Protein AF-A0A8H7LLI0-F1 (afdb_monomer_lite)

Organism: NCBI:txid456999

pLDDT: mean 70.26, std 14.94, range [29.92, 91.38]

Structure (mmCIF, N/CA/C/O backbone):
data_AF-A0A8H7LLI0-F1
#
_entry.id   AF-A0A8H7LLI0-F1
#
loop_
_atom_site.group_PDB
_atom_site.id
_atom_site.type_symbol
_atom_site.label_atom_id
_atom_site.label_alt_id
_atom_site.label_comp_id
_atom_site.label_asym_id
_atom_site.label_entity_id
_atom_site.label_seq_id
_atom_site.pdbx_PDB_ins_code
_atom_site.Cartn_x
_atom_site.Cartn_y
_atom_site.Cartn_z
_atom_site.occupancy
_atom_site.B_iso_or_equiv
_atom_site.auth_seq_id
_atom_site.auth_comp_id
_atom_site.auth_asym_id
_atom_site.auth_atom_id
_atom_site.pdbx_PDB_model_num
ATOM 1 N N . MET A 1 1 ? -23.954 -11.344 23.125 1.00 56.22 1 MET A N 1
ATOM 2 C CA . MET A 1 1 ? -22.556 -11.200 22.668 1.00 56.22 1 MET A CA 1
ATOM 3 C C . MET A 1 1 ? -22.587 -10.524 21.306 1.00 56.22 1 MET A C 1
ATOM 5 O O . MET A 1 1 ? -22.925 -11.181 20.336 1.00 56.22 1 MET A O 1
ATOM 9 N N . GLU A 1 2 ? -22.356 -9.209 21.261 1.00 58.59 2 GLU A N 1
ATOM 10 C CA . GLU A 1 2 ? -22.556 -8.332 20.083 1.00 58.59 2 GLU A CA 1
ATOM 11 C C . GLU A 1 2 ? -21.738 -8.784 18.855 1.00 58.59 2 GLU A C 1
ATOM 13 O O . GLU A 1 2 ? -22.275 -8.835 17.757 1.00 58.59 2 GLU A O 1
ATOM 18 N N . LEU A 1 3 ? -20.510 -9.267 19.076 1.00 56.94 3 LEU A N 1
ATOM 19 C CA . LEU A 1 3 ? -19.632 -9.875 18.061 1.00 56.94 3 LEU A CA 1
ATOM 20 C C . LEU A 1 3 ? -20.265 -11.079 17.336 1.00 56.94 3 LEU A C 1
ATOM 22 O O . LEU A 1 3 ? -20.174 -11.217 16.120 1.00 56.94 3 LEU A O 1
ATOM 26 N N . PHE A 1 4 ? -20.963 -11.939 18.081 1.00 53.69 4 PHE A N 1
ATOM 27 C CA . PHE A 1 4 ? -21.589 -13.143 17.525 1.00 53.69 4 PHE A CA 1
ATOM 28 C C . PHE A 1 4 ? -22.781 -12.803 16.618 1.00 53.69 4 PHE A C 1
ATOM 30 O O . PHE A 1 4 ? -23.082 -13.541 15.686 1.00 53.69 4 PHE A O 1
ATOM 37 N N . ALA A 1 5 ? -23.450 -11.673 16.867 1.00 61.59 5 ALA A N 1
ATOM 38 C CA . ALA A 1 5 ? -24.575 -11.216 16.053 1.00 61.59 5 ALA A CA 1
ATOM 39 C C . ALA A 1 5 ? -24.134 -10.632 14.697 1.00 61.59 5 ALA A C 1
ATOM 41 O O . ALA A 1 5 ? -24.939 -10.588 13.771 1.00 61.59 5 ALA A O 1
ATOM 42 N N . THR A 1 6 ? -22.871 -10.212 14.570 1.00 63.09 6 THR A N 1
ATOM 43 C CA . THR A 1 6 ? -22.287 -9.623 13.352 1.00 63.09 6 THR A CA 1
ATOM 44 C C . THR A 1 6 ? -21.351 -10.580 12.606 1.00 63.09 6 THR A C 1
ATOM 46 O O . THR A 1 6 ? -20.715 -10.178 11.635 1.00 63.09 6 THR A O 1
ATOM 49 N N . GLY A 1 7 ? -21.257 -11.846 13.035 1.00 57.25 7 GLY A N 1
ATOM 50 C CA . GLY A 1 7 ? -20.359 -12.839 12.434 1.00 57.25 7 GLY A CA 1
ATOM 51 C C . GLY A 1 7 ? -18.873 -12.583 12.712 1.00 57.25 7 GLY A C 1
ATOM 52 O O . GLY A 1 7 ? -18.019 -13.110 12.006 1.00 57.25 7 GLY A O 1
ATOM 53 N N . GLN A 1 8 ? -18.556 -11.771 13.723 1.00 57.84 8 GLN A N 1
ATOM 54 C CA . GLN A 1 8 ? -17.190 -11.410 14.090 1.00 57.84 8 GLN A CA 1
ATOM 55 C C . GLN A 1 8 ? -16.687 -12.305 15.228 1.00 57.84 8 GLN A C 1
ATOM 57 O O . GLN A 1 8 ? -17.395 -12.567 16.203 1.00 57.84 8 GLN A O 1
ATOM 62 N N . VAL A 1 9 ? -15.452 -12.788 15.102 1.00 61.47 9 VAL A N 1
ATOM 63 C CA . VAL A 1 9 ? -14.808 -13.675 16.080 1.00 61.47 9 VAL A CA 1
ATOM 64 C C . VAL A 1 9 ? -13.965 -12.826 17.034 1.00 61.47 9 VAL A C 1
ATOM 66 O O . VAL A 1 9 ? -13.199 -11.977 16.583 1.00 61.47 9 VAL A O 1
ATOM 69 N N . ASP A 1 10 ? -14.109 -13.029 18.348 1.00 63.81 10 ASP A N 1
ATOM 70 C CA . ASP A 1 10 ? -13.198 -12.425 19.332 1.00 63.81 10 ASP A CA 1
ATOM 71 C C . ASP A 1 10 ? -11.814 -13.063 19.145 1.00 63.81 10 ASP A C 1
ATOM 73 O O . ASP A 1 10 ? -11.703 -14.289 19.159 1.00 63.81 10 ASP A O 1
ATOM 77 N N . GLY A 1 11 ? -10.778 -12.248 18.935 1.00 62.19 11 GLY A N 1
ATOM 78 C CA . GLY A 1 11 ? -9.437 -12.661 18.486 1.00 62.19 11 GLY A CA 1
ATOM 79 C C . GLY A 1 11 ? -8.628 -13.521 19.468 1.00 62.19 11 GLY A C 1
ATOM 80 O O . GLY A 1 11 ? -7.418 -13.639 19.318 1.00 62.19 11 GLY A O 1
ATOM 81 N N . GLY A 1 12 ? -9.273 -14.128 20.465 1.00 59.25 12 GLY A N 1
ATOM 82 C CA . GLY A 1 12 ? -8.646 -15.036 21.417 1.00 59.25 12 GLY A CA 1
ATOM 83 C C . GLY A 1 12 ? -7.777 -14.349 22.476 1.00 59.25 12 GLY A C 1
ATOM 84 O O . GLY A 1 12 ? -7.603 -13.132 22.506 1.00 59.25 12 GLY A O 1
ATOM 85 N N . LEU A 1 13 ? -7.255 -15.174 23.388 1.00 55.94 13 LEU A N 1
ATOM 86 C CA . LEU A 1 13 ? -6.575 -14.809 24.642 1.00 55.94 13 LEU A CA 1
ATOM 87 C C . LEU A 1 13 ? -5.268 -13.999 24.497 1.00 55.94 13 LEU A C 1
ATOM 89 O O . LEU A 1 13 ? -4.714 -13.598 25.516 1.00 55.94 13 LEU A O 1
ATOM 93 N N . GLU A 1 14 ? -4.776 -13.745 23.282 1.00 65.31 14 GLU A N 1
ATOM 94 C CA . GLU A 1 14 ? -3.473 -13.0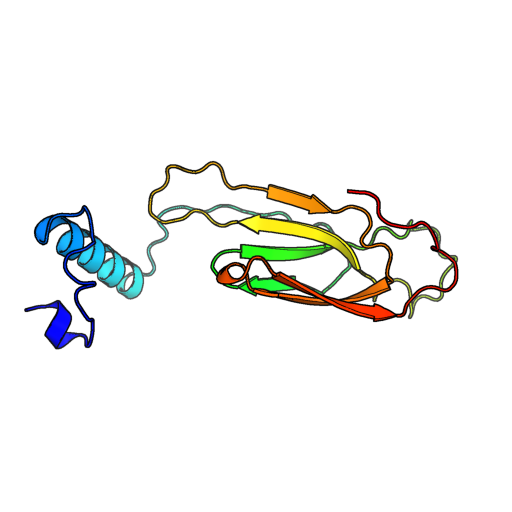95 23.045 1.00 65.31 14 GLU A CA 1
ATOM 95 C C . GLU A 1 14 ? -3.546 -11.571 22.871 1.00 65.31 14 GLU A C 1
ATOM 97 O O . GLU A 1 14 ? -2.523 -10.898 22.759 1.00 65.31 14 GLU A O 1
ATOM 102 N N . SER A 1 15 ? -4.745 -10.987 22.874 1.00 64.31 15 SER A N 1
ATOM 103 C CA . SER A 1 15 ? -4.892 -9.536 22.781 1.00 64.31 15 SER A CA 1
ATOM 104 C C . SER A 1 15 ? -4.609 -8.864 24.138 1.00 64.31 15 SER A C 1
ATOM 106 O O . SER A 1 15 ? -5.280 -9.186 25.122 1.00 64.31 15 SER A O 1
ATOM 108 N N . PRO A 1 16 ? -3.692 -7.875 24.207 1.00 74.12 16 PRO A N 1
ATOM 109 C CA . PRO A 1 16 ? -3.380 -7.145 25.443 1.00 74.12 16 PRO A CA 1
ATOM 110 C C . PRO A 1 16 ? -4.521 -6.224 25.911 1.00 74.12 16 PRO A C 1
ATOM 112 O O . PRO A 1 16 ? -4.436 -5.629 26.984 1.00 74.12 16 PRO A O 1
ATOM 115 N N . LEU A 1 17 ? -5.582 -6.080 25.111 1.00 73.94 17 LEU A N 1
ATOM 116 C CA . LEU A 1 17 ? -6.732 -5.233 25.406 1.00 73.94 17 LEU A CA 1
ATOM 117 C C . LEU A 1 17 ? -7.734 -5.950 26.313 1.00 73.94 17 LEU A C 1
ATOM 119 O O . LEU A 1 17 ? -7.934 -7.164 26.223 1.00 73.94 17 LEU A O 1
ATOM 123 N N . SER A 1 18 ? -8.435 -5.193 27.157 1.00 83.25 18 SER A N 1
ATOM 124 C CA . SER A 1 18 ? -9.580 -5.750 27.872 1.00 83.25 18 SER A CA 1
ATOM 125 C C . SER A 1 18 ? -10.741 -6.012 26.903 1.00 83.25 18 SER A C 1
ATOM 127 O O . SER A 1 18 ? -10.847 -5.400 25.838 1.00 83.25 18 SER A O 1
ATOM 129 N N . THR A 1 19 ? -11.673 -6.891 27.279 1.00 82.38 19 THR A N 1
ATOM 130 C CA . THR A 1 19 ? -12.905 -7.108 26.499 1.00 82.38 19 THR A CA 1
ATOM 131 C C . THR A 1 19 ? -13.706 -5.813 26.315 1.00 82.38 19 THR A C 1
ATOM 133 O O . THR A 1 19 ? -14.330 -5.618 25.273 1.00 82.38 19 THR A O 1
ATOM 136 N N . ALA A 1 20 ? -13.675 -4.912 27.304 1.00 83.88 20 ALA A N 1
ATOM 137 C CA . ALA A 1 20 ? -14.339 -3.615 27.216 1.00 83.88 20 ALA A CA 1
ATOM 138 C C . ALA A 1 20 ? -13.690 -2.715 26.151 1.00 83.88 20 ALA A C 1
ATOM 140 O O . ALA A 1 20 ? -14.406 -2.113 25.352 1.00 83.88 20 ALA A O 1
ATOM 141 N N . ASP A 1 21 ? -12.356 -2.690 26.086 1.00 83.25 21 ASP A N 1
ATOM 142 C CA . ASP A 1 21 ? -11.613 -1.907 25.091 1.00 83.25 21 ASP A CA 1
ATOM 143 C C . ASP A 1 21 ? -11.828 -2.455 23.675 1.00 83.25 21 ASP A C 1
ATOM 145 O O . ASP A 1 21 ? -12.090 -1.686 22.748 1.00 83.25 21 ASP A O 1
ATOM 149 N N . ARG A 1 22 ? -11.822 -3.787 23.507 1.00 80.81 22 ARG A N 1
ATOM 150 C CA . ARG A 1 22 ? -12.151 -4.441 22.226 1.00 80.81 22 ARG A CA 1
ATOM 151 C C . ARG A 1 22 ? -13.555 -4.069 21.745 1.00 80.81 22 ARG A C 1
ATOM 153 O O . ARG A 1 22 ? -13.745 -3.712 20.583 1.00 80.81 22 ARG A O 1
ATOM 160 N N . LEU A 1 23 ? -14.544 -4.105 22.642 1.00 83.88 23 LEU A N 1
ATOM 161 C CA . LEU A 1 23 ? -15.922 -3.735 22.314 1.00 83.88 23 LEU A CA 1
ATOM 162 C C . LEU A 1 23 ? -16.049 -2.248 21.957 1.00 83.88 23 LEU A C 1
ATOM 164 O O . LEU A 1 23 ? -16.780 -1.896 21.029 1.00 83.88 23 LEU A O 1
ATOM 168 N N . ALA A 1 24 ? -15.338 -1.371 22.668 1.00 86.19 24 ALA A N 1
ATOM 169 C CA . ALA A 1 24 ? -15.312 0.055 22.364 1.00 86.19 24 ALA A CA 1
ATOM 170 C C . ALA A 1 24 ? -14.725 0.321 20.966 1.00 86.19 24 ALA A C 1
ATOM 172 O O . ALA A 1 24 ? -15.333 1.052 20.181 1.00 86.19 24 ALA A O 1
ATOM 173 N N . GLN A 1 25 ? -13.608 -0.330 20.620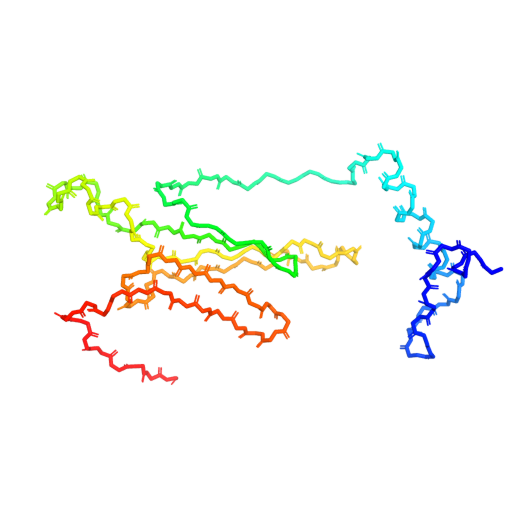 1.00 82.31 25 GLN A N 1
ATOM 174 C CA . GLN A 1 25 ? -13.007 -0.236 19.286 1.00 82.31 25 GLN A CA 1
ATOM 175 C C . GLN A 1 25 ? -13.955 -0.730 18.191 1.00 82.31 25 GLN A C 1
ATOM 177 O O . GLN A 1 25 ? -14.068 -0.084 17.146 1.00 82.31 25 GLN A O 1
ATOM 182 N N . LEU A 1 26 ? -14.662 -1.839 18.427 1.00 83.31 26 LEU A N 1
ATOM 183 C CA . LEU A 1 26 ? -15.620 -2.385 17.471 1.00 83.31 26 LEU A CA 1
ATOM 184 C C . LEU A 1 26 ? -16.782 -1.423 17.207 1.00 83.31 26 LEU A C 1
ATOM 186 O O . LEU A 1 26 ? -17.122 -1.160 16.057 1.00 83.31 26 LEU A O 1
ATOM 190 N N . ARG A 1 27 ? -17.375 -0.863 18.263 1.00 88.19 27 ARG A N 1
ATOM 191 C CA . ARG A 1 27 ? -18.473 0.105 18.128 1.00 88.19 27 ARG A CA 1
ATOM 192 C C . ARG A 1 27 ? -18.040 1.354 17.379 1.00 88.19 27 ARG A C 1
ATOM 194 O O . ARG A 1 27 ? -18.817 1.927 16.621 1.00 88.19 27 ARG A O 1
ATOM 201 N N . GLU A 1 28 ? -16.792 1.766 17.561 1.00 85.75 28 GLU A N 1
ATOM 202 C CA . GLU A 1 28 ? -16.228 2.869 16.801 1.00 85.75 28 GLU A CA 1
ATOM 203 C C . GLU A 1 28 ? -16.055 2.527 15.308 1.00 85.75 28 GLU A C 1
ATOM 205 O O . GLU A 1 28 ? -16.336 3.378 14.464 1.00 85.75 28 GLU A O 1
ATOM 210 N N . ILE A 1 29 ? -15.632 1.295 14.970 1.00 82.12 29 ILE A N 1
ATOM 211 C CA . ILE A 1 29 ? -15.590 0.780 13.582 1.00 82.12 29 ILE A CA 1
ATOM 212 C C . ILE A 1 29 ? -16.982 0.837 12.963 1.00 82.12 29 ILE A C 1
ATOM 214 O O . ILE A 1 29 ? -17.162 1.444 11.912 1.00 82.12 29 ILE A O 1
ATOM 218 N N . ASP A 1 30 ? -17.957 0.228 13.631 1.00 85.62 30 ASP A N 1
ATOM 219 C CA . ASP A 1 30 ? -19.336 0.109 13.157 1.00 85.62 30 ASP A CA 1
ATOM 220 C C . ASP A 1 30 ? -19.987 1.486 12.961 1.00 85.62 30 ASP A C 1
ATOM 222 O O . ASP A 1 30 ? -20.601 1.749 11.926 1.00 85.62 30 ASP A O 1
ATOM 226 N N . ARG A 1 31 ? -19.767 2.419 13.897 1.00 86.75 31 ARG A N 1
ATOM 227 C CA . ARG A 1 31 ? -20.198 3.813 13.734 1.00 86.75 31 ARG A CA 1
ATOM 228 C C . ARG A 1 31 ? -19.555 4.455 12.506 1.00 86.75 31 ARG A C 1
ATOM 230 O O . ARG A 1 31 ? -20.281 5.028 11.704 1.00 86.75 31 ARG A O 1
ATOM 237 N N . GLY A 1 32 ? -18.235 4.339 12.347 1.00 84.75 32 GLY A N 1
ATOM 238 C CA . GLY A 1 32 ? -17.513 4.919 11.211 1.00 84.75 32 GLY A CA 1
ATOM 239 C C . GLY A 1 32 ? -18.003 4.394 9.859 1.00 84.75 32 GLY A C 1
ATOM 240 O O . GLY A 1 32 ? -18.195 5.180 8.938 1.00 84.75 32 GLY A O 1
ATOM 241 N N . TRP A 1 33 ? -18.291 3.094 9.749 1.00 83.62 33 TRP A N 1
ATOM 242 C CA . TRP A 1 33 ? -18.866 2.511 8.529 1.00 83.62 33 TRP A CA 1
ATOM 243 C C . TRP A 1 33 ? -20.291 2.983 8.247 1.00 83.62 33 TRP A C 1
ATOM 245 O O . TRP A 1 33 ? -20.658 3.152 7.087 1.00 83.62 33 TRP A O 1
ATOM 255 N N . ARG A 1 34 ? -21.101 3.206 9.287 1.00 87.88 34 ARG A N 1
ATOM 256 C CA . ARG A 1 34 ? -22.482 3.685 9.128 1.00 87.88 34 ARG A CA 1
ATOM 257 C C . ARG A 1 34 ? -22.570 5.161 8.769 1.00 87.88 34 ARG A C 1
ATOM 259 O O . ARG A 1 34 ? -23.478 5.538 8.035 1.00 87.88 34 ARG A O 1
ATOM 266 N N . THR A 1 35 ? -21.689 5.993 9.320 1.00 91.38 35 THR A N 1
ATOM 267 C CA . THR A 1 35 ? -21.743 7.450 9.132 1.00 91.38 35 THR A CA 1
ATOM 268 C C . THR A 1 35 ? -20.827 7.944 8.018 1.00 91.38 35 THR A C 1
ATOM 270 O O . THR A 1 35 ? -21.044 9.043 7.517 1.00 91.38 35 THR A O 1
ATOM 273 N N . LEU A 1 36 ? -19.825 7.146 7.622 1.00 84.94 36 LEU A N 1
ATOM 274 C CA . LEU A 1 36 ? -18.738 7.546 6.720 1.00 84.94 36 LEU A CA 1
ATOM 275 C C . LEU A 1 36 ? -18.013 8.817 7.201 1.00 84.94 36 LEU A C 1
ATOM 277 O O . LEU A 1 36 ? -17.483 9.593 6.406 1.00 84.94 36 LEU A O 1
ATOM 281 N N . GLU A 1 37 ? -17.993 9.044 8.517 1.00 83.69 37 GLU A N 1
ATOM 282 C CA . GLU A 1 37 ? -17.293 10.174 9.121 1.00 83.69 37 GLU A CA 1
ATOM 283 C C . GLU A 1 37 ? -15.781 9.933 9.116 1.00 83.69 37 GLU A C 1
ATOM 285 O O . GLU A 1 37 ? -15.253 9.040 9.787 1.00 83.69 37 GLU A O 1
ATOM 290 N N . TRP A 1 38 ? -15.067 10.776 8.375 1.00 77.62 38 TRP A N 1
ATOM 291 C CA . TRP A 1 38 ? -13.611 10.774 8.328 1.00 77.62 38 TRP A CA 1
ATOM 292 C C . TRP A 1 38 ? -13.016 11.261 9.653 1.00 77.62 38 TRP A C 1
ATOM 294 O O . TRP A 1 38 ? -13.323 12.360 10.115 1.00 77.62 38 TRP A O 1
ATOM 304 N N . LYS A 1 39 ? -12.110 10.475 10.249 1.00 77.56 39 LYS A N 1
ATOM 305 C CA . LYS A 1 39 ? -11.356 10.895 11.448 1.00 77.56 39 LYS A CA 1
ATOM 306 C C . LYS A 1 39 ? -10.256 11.907 11.123 1.00 77.56 39 LYS A C 1
ATOM 308 O O . LYS A 1 39 ? -9.922 12.752 11.947 1.00 77.56 39 LYS A O 1
ATOM 313 N N . SER A 1 40 ? -9.670 11.796 9.936 1.00 78.44 40 SER A N 1
ATOM 314 C CA . SER A 1 40 ? -8.636 12.691 9.433 1.00 78.44 40 SER A CA 1
ATOM 315 C C . SER A 1 40 ? -8.623 12.664 7.908 1.00 78.44 40 SER A C 1
ATOM 317 O O . SER A 1 40 ? -9.075 11.705 7.284 1.00 78.44 40 SER A O 1
ATOM 319 N N . HIS A 1 41 ? -8.092 13.732 7.320 1.00 78.50 41 HIS A N 1
ATOM 320 C CA . HIS A 1 41 ? -7.837 13.821 5.890 1.00 78.50 41 HIS A CA 1
ATOM 321 C C . HIS A 1 41 ? -6.357 14.100 5.681 1.00 78.50 41 HIS A C 1
ATOM 323 O O . HIS A 1 41 ? -5.791 14.991 6.319 1.00 78.50 41 HIS A O 1
ATOM 329 N N . LYS A 1 42 ? -5.737 13.354 4.771 1.00 77.12 42 LYS A N 1
ATOM 330 C CA . LYS A 1 42 ? -4.376 13.611 4.318 1.00 77.12 42 LYS A CA 1
ATOM 331 C C . LYS A 1 42 ? -4.345 13.498 2.805 1.00 77.12 42 LYS A C 1
ATOM 333 O O . LYS A 1 42 ? -4.864 12.540 2.244 1.00 77.12 42 LYS A O 1
ATOM 338 N N . ASN A 1 43 ? -3.744 14.495 2.171 1.00 79.38 43 ASN A N 1
ATOM 339 C CA . ASN A 1 43 ? -3.582 14.533 0.728 1.00 79.38 43 ASN A CA 1
ATOM 340 C C . ASN A 1 43 ? -2.163 14.102 0.384 1.00 79.38 43 ASN A C 1
ATOM 342 O O . ASN A 1 43 ? -1.204 14.594 0.979 1.00 79.38 43 ASN A O 1
ATOM 346 N N . TYR A 1 44 ? -2.053 13.212 -0.592 1.00 73.44 44 TYR A N 1
ATOM 347 C CA . TYR A 1 44 ? -0.783 12.765 -1.139 1.00 73.44 44 TYR A CA 1
ATOM 348 C C . TYR A 1 44 ? -0.717 13.241 -2.593 1.00 73.44 44 TYR A C 1
ATOM 350 O O . TYR A 1 44 ? -1.547 12.817 -3.398 1.00 73.44 44 TYR A O 1
ATOM 358 N N . PRO A 1 45 ? 0.182 14.183 -2.930 1.00 71.50 45 PRO A N 1
ATOM 359 C CA . PRO A 1 45 ? 0.209 14.783 -4.257 1.00 71.50 45 PRO A CA 1
ATOM 360 C C . PRO A 1 45 ? 0.619 13.745 -5.304 1.00 71.50 45 PRO A C 1
ATOM 362 O O . PRO A 1 45 ? 1.611 13.034 -5.125 1.00 71.50 45 PRO A O 1
ATOM 365 N N . TRP A 1 46 ? -0.144 13.657 -6.395 1.00 70.31 46 TRP A N 1
ATOM 366 C CA . TRP A 1 46 ? 0.172 12.813 -7.544 1.00 70.31 46 TRP A CA 1
ATOM 367 C C . TRP A 1 46 ? 1.107 13.574 -8.487 1.00 70.31 46 TRP A C 1
ATOM 369 O O . TRP A 1 46 ? 0.679 14.489 -9.186 1.00 70.31 46 TRP A O 1
ATOM 379 N N . ASN A 1 47 ? 2.388 13.211 -8.471 1.00 61.78 47 ASN A N 1
ATOM 380 C CA . ASN A 1 47 ? 3.439 13.887 -9.228 1.00 61.78 47 ASN A CA 1
ATOM 381 C C . ASN A 1 47 ? 4.031 12.901 -10.245 1.00 61.78 47 ASN A C 1
ATOM 383 O O . ASN A 1 47 ? 5.097 12.341 -9.995 1.00 61.78 47 ASN A O 1
ATOM 387 N N . GLY A 1 48 ? 3.339 12.622 -11.350 1.00 59.62 48 GLY A N 1
ATOM 388 C CA . GLY A 1 48 ? 3.943 11.820 -12.414 1.00 59.62 48 GLY A CA 1
ATOM 389 C C . GLY A 1 48 ? 2.989 11.286 -13.476 1.00 59.62 48 GLY A C 1
ATOM 390 O O . GLY A 1 48 ? 1.786 11.158 -13.255 1.00 59.62 48 GLY A O 1
ATOM 391 N N . ASP A 1 49 ? 3.597 10.924 -14.604 1.00 63.53 49 ASP A N 1
ATOM 392 C CA . ASP A 1 49 ? 2.952 10.409 -15.819 1.00 63.53 49 ASP A CA 1
ATOM 393 C C . ASP A 1 49 ? 2.864 8.873 -15.865 1.00 63.53 49 ASP A C 1
ATOM 395 O O . ASP A 1 49 ? 2.526 8.305 -16.900 1.00 63.53 49 ASP A O 1
ATOM 399 N N . CYS A 1 50 ? 3.200 8.175 -14.773 1.00 64.75 50 CYS A N 1
ATOM 400 C CA . CYS A 1 50 ? 3.192 6.713 -14.741 1.00 64.75 50 CYS A CA 1
ATOM 401 C C . CYS A 1 50 ? 1.903 6.202 -14.073 1.00 64.75 50 CYS A C 1
ATOM 403 O O . CYS A 1 50 ? 1.661 6.543 -12.915 1.00 64.75 50 CYS A O 1
ATOM 405 N N . PRO A 1 51 ? 1.069 5.407 -14.765 1.00 66.44 51 PRO A N 1
ATOM 406 C CA . PRO A 1 51 ? -0.263 5.047 -14.278 1.00 66.44 51 PRO A CA 1
ATOM 407 C C . PRO A 1 51 ? -0.268 3.944 -13.210 1.00 66.44 51 PRO A C 1
ATOM 409 O O . PRO A 1 51 ? -1.305 3.717 -12.592 1.00 66.44 51 PRO A O 1
ATOM 412 N N . ASN A 1 52 ? 0.855 3.257 -12.984 1.00 80.94 52 ASN A N 1
ATOM 413 C CA . ASN A 1 52 ? 0.889 2.071 -12.132 1.00 80.94 52 ASN A CA 1
ATOM 414 C C . ASN A 1 52 ? 0.904 2.448 -10.651 1.00 80.94 52 ASN A C 1
ATOM 416 O O . ASN A 1 52 ? 1.824 3.115 -10.162 1.00 80.94 52 ASN A O 1
ATOM 420 N N . TYR A 1 53 ? -0.100 1.976 -9.928 1.00 87.94 53 TYR A N 1
ATOM 421 C CA . TYR A 1 53 ? -0.174 2.058 -8.480 1.00 87.94 53 TYR A CA 1
ATOM 422 C C . TYR A 1 53 ? -0.787 0.777 -7.931 1.00 87.94 53 TYR A C 1
ATOM 424 O O . TYR A 1 53 ? -1.578 0.125 -8.607 1.00 87.94 53 TYR A O 1
ATOM 432 N N . GLU A 1 54 ? -0.465 0.468 -6.682 1.00 90.31 54 GLU A N 1
ATOM 433 C CA . GLU A 1 54 ? -1.045 -0.652 -5.959 1.00 90.31 54 GLU A CA 1
ATOM 434 C C . GLU A 1 54 ? -1.430 -0.218 -4.545 1.00 90.31 54 GLU A C 1
ATOM 436 O O . GLU A 1 54 ? -0.731 0.574 -3.902 1.00 90.31 54 GLU A O 1
ATOM 441 N N . LEU A 1 55 ? -2.561 -0.734 -4.064 1.00 89.94 55 LEU A N 1
ATOM 442 C CA . LEU A 1 55 ? -3.035 -0.533 -2.698 1.00 89.94 55 LEU A CA 1
ATOM 443 C C . LEU A 1 55 ? -3.319 -1.887 -2.047 1.00 89.94 55 LEU A C 1
ATOM 445 O O . LEU A 1 55 ? -4.364 -2.489 -2.292 1.00 89.94 55 LEU A O 1
ATOM 449 N N . ALA A 1 56 ? -2.430 -2.327 -1.162 1.00 89.62 56 ALA A N 1
ATOM 450 C CA . ALA A 1 56 ? -2.578 -3.584 -0.432 1.00 89.62 56 ALA A CA 1
ATOM 451 C C . ALA A 1 56 ? -2.117 -3.417 1.018 1.00 89.62 56 ALA A C 1
ATOM 453 O O . ALA A 1 56 ? -1.205 -2.647 1.295 1.00 89.62 56 ALA A O 1
ATOM 454 N N . GLY A 1 57 ? -2.777 -4.085 1.969 1.00 84.00 57 GLY A N 1
ATOM 455 C CA . GLY A 1 57 ? -2.327 -4.123 3.370 1.00 84.00 57 GLY A CA 1
ATOM 456 C C . GLY A 1 57 ? -2.190 -2.762 4.078 1.00 84.00 57 GLY A C 1
ATOM 457 O O . GLY A 1 57 ? -1.428 -2.644 5.030 1.00 84.00 57 GLY A O 1
ATOM 458 N N . GLY A 1 58 ? -2.887 -1.714 3.620 1.00 85.06 58 GLY A N 1
ATOM 459 C CA . GLY A 1 58 ? -2.701 -0.349 4.138 1.00 85.06 58 GLY A CA 1
ATOM 460 C C . GLY A 1 58 ? -1.448 0.356 3.603 1.00 85.06 58 GLY A C 1
ATOM 461 O O . GLY A 1 58 ? -1.080 1.412 4.106 1.00 85.06 58 GLY A O 1
ATOM 462 N N . VAL A 1 59 ? -0.812 -0.197 2.576 1.00 87.19 59 VAL A N 1
ATOM 463 C CA . VAL A 1 59 ? 0.331 0.372 1.870 1.00 87.19 59 VAL A CA 1
ATOM 464 C C . VAL A 1 59 ? -0.112 0.803 0.481 1.00 87.19 59 VAL A C 1
ATOM 466 O O . VAL A 1 59 ? -0.689 0.022 -0.271 1.00 87.19 59 VAL A O 1
ATOM 469 N N . PHE A 1 60 ? 0.166 2.055 0.146 1.00 88.12 60 PHE A N 1
ATOM 470 C CA . PHE A 1 60 ? 0.016 2.596 -1.192 1.00 88.12 60 PHE A CA 1
ATOM 471 C C . PHE A 1 60 ? 1.394 2.684 -1.841 1.00 88.12 60 PHE A C 1
ATOM 473 O O . PHE A 1 60 ? 2.269 3.393 -1.345 1.00 88.12 60 PHE A O 1
ATOM 480 N N . ALA A 1 61 ? 1.583 1.978 -2.945 1.00 88.50 61 ALA A N 1
ATOM 481 C CA . ALA A 1 61 ? 2.792 2.045 -3.747 1.00 88.50 61 ALA A CA 1
ATOM 482 C C . ALA A 1 61 ? 2.466 2.628 -5.120 1.00 88.50 61 ALA A C 1
ATOM 484 O O . ALA A 1 61 ? 1.413 2.349 -5.688 1.00 88.50 61 ALA A O 1
ATOM 485 N N . ARG A 1 62 ? 3.367 3.438 -5.670 1.00 86.25 62 ARG A N 1
ATOM 486 C CA . ARG A 1 62 ? 3.209 4.016 -7.008 1.00 86.25 62 ARG A CA 1
ATOM 487 C C . ARG A 1 62 ? 4.513 4.008 -7.782 1.00 86.25 62 ARG A C 1
ATOM 489 O O . ARG A 1 62 ? 5.582 4.207 -7.206 1.00 86.25 62 ARG A O 1
ATOM 496 N N . GLY A 1 63 ? 4.402 3.854 -9.092 1.00 81.75 63 GLY A N 1
ATOM 497 C CA . GLY A 1 63 ? 5.509 4.056 -10.009 1.00 81.75 63 GLY A CA 1
ATOM 498 C C . GLY A 1 63 ? 5.741 5.536 -10.312 1.00 81.75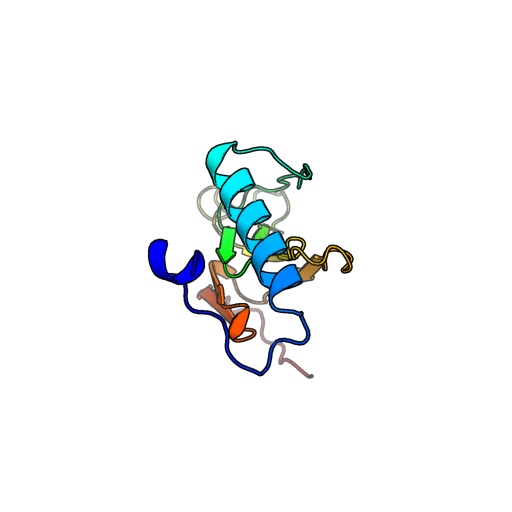 63 GLY A C 1
ATOM 499 O O . GLY A 1 63 ? 4.807 6.332 -10.402 1.00 81.75 63 GLY A O 1
ATOM 500 N N . ARG A 1 64 ? 7.002 5.907 -10.517 1.00 78.56 64 ARG A N 1
ATOM 501 C CA . ARG A 1 64 ? 7.424 7.169 -11.127 1.00 78.56 64 ARG A CA 1
ATOM 502 C C . ARG A 1 64 ? 8.273 6.876 -12.357 1.00 78.56 64 ARG A C 1
ATOM 504 O O . ARG A 1 64 ? 9.187 6.046 -12.312 1.00 78.56 64 ARG A O 1
ATOM 511 N N . SER A 1 65 ? 7.999 7.597 -13.442 1.00 70.81 65 SER A N 1
ATOM 512 C CA . SER A 1 65 ? 8.946 7.690 -14.552 1.00 70.81 65 SER A CA 1
ATOM 513 C C . SER A 1 65 ? 10.106 8.589 -14.123 1.00 70.81 65 SER A C 1
ATOM 515 O O . SER A 1 65 ? 9.89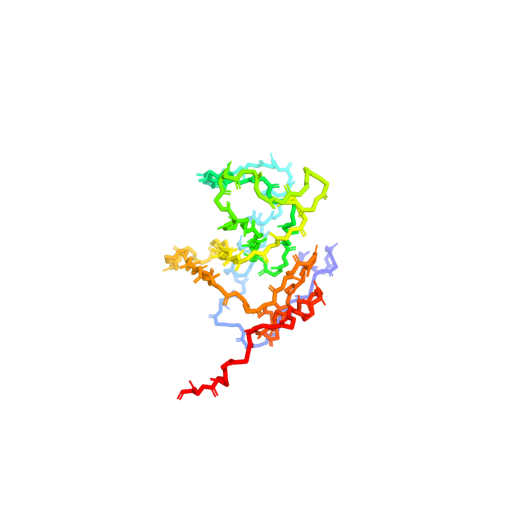8 9.613 -13.473 1.00 70.81 65 SER A O 1
ATOM 517 N N . THR A 1 66 ? 11.335 8.194 -14.448 1.00 62.25 66 THR A N 1
ATOM 518 C CA . THR A 1 66 ? 12.533 9.030 -14.255 1.00 62.25 66 THR A CA 1
ATOM 519 C C . THR A 1 66 ? 13.167 9.413 -15.590 1.00 62.25 66 THR A C 1
ATOM 521 O O . THR A 1 66 ? 14.320 9.850 -15.610 1.00 62.25 66 THR A O 1
ATOM 524 N N . LEU A 1 67 ? 12.485 9.169 -16.716 1.00 57.28 67 LEU A N 1
ATOM 525 C CA . LEU A 1 67 ? 13.006 9.570 -18.017 1.00 57.28 67 LEU A CA 1
ATOM 526 C C . LEU A 1 67 ? 12.952 11.102 -18.110 1.00 57.28 67 LEU A C 1
ATOM 528 O O . LEU A 1 67 ? 11.921 11.685 -17.782 1.00 57.28 67 LEU A O 1
ATOM 532 N N . PRO A 1 68 ? 14.052 11.772 -18.494 1.00 50.47 68 PRO A N 1
ATOM 533 C CA . PRO A 1 68 ? 14.029 13.212 -18.703 1.00 50.47 68 PRO A CA 1
ATOM 534 C C . PRO A 1 68 ? 13.075 13.556 -19.854 1.00 50.47 68 PRO A C 1
ATOM 536 O O . PRO A 1 68 ? 13.065 12.849 -20.860 1.00 50.47 68 PRO A O 1
ATOM 539 N N . ASP A 1 69 ? 12.368 14.688 -19.748 1.00 52.00 69 ASP A N 1
ATOM 540 C CA . ASP A 1 69 ? 11.460 15.276 -20.763 1.00 52.00 69 ASP A CA 1
ATOM 541 C C . ASP A 1 69 ? 12.093 15.480 -22.162 1.00 52.00 69 ASP A C 1
ATOM 543 O O . ASP A 1 69 ? 11.476 15.991 -23.098 1.00 52.00 69 ASP A O 1
ATOM 547 N N . THR A 1 70 ? 13.366 15.131 -22.331 1.00 46.94 70 THR A N 1
ATOM 548 C CA . THR A 1 70 ? 14.100 15.208 -23.586 1.00 46.94 70 THR A CA 1
ATOM 549 C C . THR A 1 70 ? 13.713 14.031 -24.481 1.00 46.94 70 THR A C 1
ATOM 551 O O . THR A 1 70 ? 14.240 12.931 -24.318 1.00 46.94 70 THR A O 1
ATOM 554 N N . GLY A 1 71 ? 12.794 14.287 -25.418 1.00 48.88 71 GLY A N 1
ATOM 555 C CA . GLY A 1 71 ? 12.193 13.352 -26.380 1.00 48.88 71 GLY A CA 1
ATOM 556 C C . GLY A 1 71 ? 13.159 12.587 -27.294 1.00 48.88 71 GLY A C 1
ATOM 557 O O . GLY A 1 71 ? 13.170 12.794 -28.504 1.00 48.88 71 GLY A O 1
ATOM 558 N N . GLN A 1 72 ? 13.962 11.694 -26.716 1.00 50.19 72 GLN A N 1
ATOM 559 C CA . GLN A 1 72 ? 14.842 10.755 -27.419 1.00 50.19 72 GLN A CA 1
ATOM 560 C C . GLN A 1 72 ? 14.266 9.330 -27.493 1.00 50.19 72 GLN A C 1
ATOM 562 O O . GLN A 1 72 ? 14.877 8.429 -28.057 1.00 50.19 72 GLN A O 1
ATOM 567 N N . PHE A 1 73 ? 13.077 9.136 -26.947 1.00 48.97 73 PHE A N 1
ATOM 568 C CA . PHE A 1 73 ? 12.324 7.894 -26.991 1.00 48.97 73 PHE A CA 1
ATOM 569 C C . PHE A 1 73 ? 11.012 8.199 -27.718 1.00 48.97 73 PHE A C 1
ATOM 571 O O . PHE A 1 73 ? 10.432 9.268 -27.498 1.00 48.97 73 PHE A O 1
ATOM 578 N N . ASP A 1 74 ? 10.577 7.305 -28.609 1.00 49.59 74 ASP A N 1
ATOM 579 C CA . ASP A 1 74 ? 9.292 7.459 -29.288 1.00 49.59 74 ASP A CA 1
ATOM 580 C C . ASP A 1 74 ? 8.175 7.610 -28.246 1.00 49.59 74 ASP A C 1
ATOM 582 O O . ASP A 1 74 ? 8.193 6.982 -27.186 1.00 49.59 74 ASP A O 1
ATOM 586 N N . ILE A 1 75 ? 7.219 8.488 -28.549 1.00 48.97 75 ILE A N 1
ATOM 587 C CA . ILE A 1 75 ? 6.157 8.950 -27.639 1.00 48.97 75 ILE A CA 1
ATOM 588 C C . ILE A 1 75 ? 5.326 7.766 -27.095 1.00 48.97 75 ILE A C 1
ATOM 590 O O . ILE A 1 75 ? 4.747 7.863 -26.018 1.00 48.97 75 ILE A O 1
ATOM 594 N N . ASP A 1 76 ? 5.341 6.622 -27.783 1.00 52.22 76 ASP A N 1
ATOM 595 C CA . ASP A 1 76 ? 4.658 5.396 -27.364 1.00 52.22 76 ASP A CA 1
ATOM 596 C C . ASP A 1 76 ? 5.408 4.582 -26.280 1.00 52.22 76 ASP A C 1
ATOM 598 O O . ASP A 1 76 ? 4.770 3.830 -25.543 1.00 52.22 76 ASP A O 1
ATOM 602 N N . ASP A 1 77 ? 6.724 4.759 -26.096 1.00 51.16 77 ASP A N 1
ATOM 603 C CA . ASP A 1 77 ? 7.536 3.980 -25.137 1.00 51.16 77 ASP A CA 1
ATOM 604 C C . ASP A 1 77 ? 7.855 4.740 -23.831 1.00 51.16 77 ASP A C 1
ATOM 606 O O . ASP A 1 77 ? 8.046 4.129 -22.781 1.00 51.16 77 ASP A O 1
ATOM 610 N N . VAL A 1 78 ? 7.871 6.078 -23.831 1.00 50.56 78 VAL A N 1
ATOM 611 C CA . VAL A 1 78 ? 8.288 6.894 -22.659 1.00 50.56 78 VAL A CA 1
ATOM 612 C C . VAL A 1 78 ? 7.324 6.816 -21.479 1.00 50.56 78 VAL A C 1
ATOM 614 O O . VAL A 1 78 ? 7.731 6.962 -20.325 1.00 50.56 78 VAL A O 1
ATOM 617 N N . HIS A 1 79 ? 6.046 6.571 -21.756 1.00 51.94 79 HIS A N 1
ATOM 618 C CA . HIS A 1 79 ? 4.980 6.618 -20.757 1.00 51.94 79 HIS A CA 1
ATOM 619 C C . HIS A 1 79 ? 4.739 5.282 -20.031 1.00 51.94 79 HIS A C 1
ATOM 621 O O . HIS A 1 79 ? 3.927 5.229 -19.110 1.00 51.94 79 HIS A O 1
ATOM 627 N N . HIS A 1 80 ? 5.461 4.212 -20.384 1.00 54.62 80 HIS A N 1
ATOM 628 C CA . HIS A 1 80 ? 5.154 2.852 -19.916 1.00 54.62 80 HIS A CA 1
ATOM 629 C C . HIS A 1 80 ? 6.176 2.244 -18.954 1.00 54.62 80 HIS A C 1
ATOM 631 O O . HIS A 1 80 ? 6.058 1.067 -18.608 1.00 54.62 80 HIS A O 1
ATOM 637 N N . PHE A 1 81 ? 7.166 3.020 -18.504 1.00 62.34 81 PHE A N 1
ATOM 638 C CA . PHE A 1 81 ? 8.222 2.497 -17.645 1.00 62.34 81 PHE A CA 1
ATOM 639 C C . PHE A 1 81 ? 8.260 3.178 -16.281 1.00 62.34 81 PHE A C 1
ATOM 641 O O . PHE A 1 81 ? 8.531 4.370 -16.142 1.00 62.34 81 PHE A O 1
ATOM 648 N N . THR A 1 82 ? 8.038 2.370 -15.251 1.00 66.62 82 THR A N 1
ATOM 649 C CA . THR A 1 82 ? 8.328 2.712 -13.864 1.00 66.62 82 THR A CA 1
ATOM 650 C C . THR A 1 82 ? 9.831 2.537 -13.630 1.00 66.62 82 THR A C 1
ATOM 652 O O . THR A 1 82 ? 10.377 1.444 -13.781 1.00 66.62 82 THR A O 1
ATOM 655 N N . ALA A 1 83 ? 10.518 3.625 -13.287 1.00 69.62 83 ALA A N 1
ATOM 656 C CA . ALA A 1 83 ? 11.953 3.621 -12.994 1.00 69.62 83 ALA A CA 1
ATOM 657 C C . ALA A 1 83 ? 12.243 3.801 -11.497 1.00 69.62 83 ALA A C 1
ATOM 659 O O . ALA A 1 83 ? 13.267 3.316 -11.004 1.00 69.62 83 ALA A O 1
ATOM 660 N N . ALA A 1 84 ? 11.305 4.422 -10.779 1.00 75.69 84 ALA A N 1
ATOM 661 C CA . ALA A 1 84 ? 11.308 4.539 -9.332 1.00 75.69 84 ALA A CA 1
ATOM 662 C C . ALA A 1 84 ? 9.957 4.114 -8.746 1.00 75.69 84 ALA A C 1
ATOM 664 O O . ALA A 1 84 ? 8.930 4.272 -9.400 1.00 75.69 84 ALA A O 1
ATOM 665 N N . ILE A 1 85 ? 9.950 3.593 -7.519 1.00 81.25 85 ILE A N 1
ATOM 666 C CA . ILE A 1 85 ? 8.722 3.261 -6.781 1.00 81.25 85 ILE A CA 1
ATOM 667 C C . ILE A 1 85 ? 8.719 4.057 -5.478 1.00 81.25 85 ILE A C 1
ATOM 669 O O . ILE A 1 85 ? 9.697 4.013 -4.729 1.00 81.25 85 ILE A O 1
ATOM 673 N N . ASP A 1 86 ? 7.628 4.777 -5.221 1.00 83.25 86 ASP A N 1
ATOM 674 C CA . ASP A 1 86 ? 7.364 5.409 -3.927 1.00 83.25 86 ASP A CA 1
ATOM 675 C C . ASP A 1 86 ? 6.381 4.547 -3.144 1.00 83.25 86 ASP A C 1
ATOM 677 O O . ASP A 1 86 ? 5.377 4.093 -3.698 1.00 83.25 86 ASP A O 1
ATOM 681 N N . VAL A 1 87 ? 6.635 4.378 -1.850 1.00 84.94 87 VAL A N 1
ATOM 682 C CA . VAL A 1 87 ? 5.771 3.620 -0.950 1.00 84.94 87 VAL A CA 1
ATOM 683 C C . VAL A 1 87 ? 5.359 4.481 0.231 1.00 84.94 87 VAL A C 1
ATOM 685 O O . VAL A 1 87 ? 6.185 5.084 0.915 1.00 84.94 87 VAL A O 1
ATOM 688 N N . ILE A 1 88 ? 4.053 4.510 0.472 1.00 85.19 88 ILE A N 1
ATOM 689 C CA . ILE A 1 88 ? 3.388 5.263 1.524 1.00 85.19 88 ILE A CA 1
ATOM 690 C C . ILE A 1 88 ? 2.604 4.272 2.372 1.00 85.19 88 ILE A C 1
ATOM 692 O O . ILE A 1 88 ? 1.620 3.690 1.920 1.00 85.19 88 ILE A O 1
ATOM 696 N N . VAL A 1 89 ? 3.002 4.103 3.627 1.00 84.00 89 VAL A N 1
ATOM 697 C CA . VAL A 1 89 ? 2.258 3.260 4.568 1.00 84.00 89 VAL A CA 1
ATOM 698 C C . VAL A 1 89 ? 1.207 4.116 5.272 1.00 84.00 89 VAL A C 1
ATOM 700 O O . VAL A 1 89 ? 1.529 5.075 5.974 1.00 84.00 89 VAL A O 1
ATOM 703 N N . PHE A 1 90 ? -0.074 3.816 5.073 1.00 78.44 90 PHE A N 1
ATOM 704 C CA . PHE A 1 90 ? -1.143 4.570 5.712 1.00 78.44 90 PHE A CA 1
ATOM 705 C C . PHE A 1 90 ? -1.145 4.373 7.233 1.00 78.44 90 PHE A C 1
ATOM 707 O O . PHE A 1 90 ? -0.738 3.322 7.729 1.00 78.44 90 PHE A O 1
ATOM 714 N N . PRO A 1 91 ? -1.597 5.385 7.998 1.00 70.69 91 PRO A N 1
ATOM 715 C CA . PRO A 1 91 ? -1.641 5.285 9.448 1.00 70.69 91 PRO A CA 1
ATOM 716 C C . PRO A 1 91 ? -2.476 4.079 9.881 1.00 70.69 91 PRO A C 1
ATOM 718 O O . PRO A 1 91 ? -3.633 3.939 9.475 1.00 70.69 91 PRO A O 1
ATOM 721 N N . SER A 1 92 ? -1.917 3.248 10.759 1.00 67.56 92 SER A N 1
ATOM 722 C CA . SER A 1 92 ? -2.727 2.294 11.507 1.00 67.56 92 SER A CA 1
ATOM 723 C C . SER A 1 92 ? -3.623 3.045 12.501 1.00 67.56 92 SER A C 1
ATOM 725 O O . SER A 1 92 ? -3.380 4.204 12.861 1.00 67.56 92 SER A O 1
ATOM 727 N N . ARG A 1 93 ? -4.686 2.384 12.970 1.00 61.19 93 ARG A N 1
ATOM 728 C CA . ARG A 1 93 ? -5.633 2.960 13.943 1.00 61.19 93 ARG A CA 1
ATOM 729 C C . ARG A 1 93 ? -4.980 3.390 15.253 1.00 61.19 93 ARG A C 1
ATOM 731 O O . ARG A 1 93 ? -5.532 4.253 15.930 1.00 61.19 93 ARG A O 1
ATOM 738 N N . ASP A 1 94 ? -3.819 2.832 15.571 1.00 60.69 94 ASP A N 1
ATOM 739 C CA . ASP A 1 94 ? -3.120 3.093 16.825 1.00 60.69 94 ASP A CA 1
ATOM 740 C C . ASP A 1 94 ? -2.438 4.465 16.834 1.00 60.69 94 ASP A C 1
ATOM 742 O O . ASP A 1 94 ? -1.963 4.895 17.881 1.00 60.69 94 ASP A O 1
ATOM 746 N N . GLY A 1 95 ? -2.409 5.174 15.694 1.00 54.19 95 GLY A N 1
ATOM 747 C CA . GLY A 1 95 ? -2.110 6.609 15.604 1.00 54.19 95 GLY A CA 1
ATOM 748 C C . GLY A 1 95 ? -0.715 7.034 16.077 1.00 54.19 95 GLY A C 1
ATOM 749 O O . GLY A 1 95 ? -0.423 8.225 16.119 1.00 54.19 95 GLY A O 1
ATOM 750 N N . THR A 1 96 ? 0.143 6.081 16.440 1.00 50.97 96 THR A N 1
ATOM 751 C CA . THR A 1 96 ? 1.437 6.315 17.094 1.00 50.97 96 THR A CA 1
ATOM 752 C C . THR A 1 96 ? 2.622 6.273 16.135 1.00 50.97 96 THR A C 1
ATOM 754 O O . THR A 1 96 ? 3.721 6.661 16.525 1.00 50.97 96 THR A O 1
ATOM 757 N N . GLN A 1 97 ? 2.430 5.864 14.879 1.00 53.69 97 GLN A N 1
ATOM 758 C CA . GLN A 1 97 ? 3.509 5.822 13.896 1.00 53.69 97 GLN A CA 1
ATOM 759 C C . GLN A 1 97 ? 3.475 7.032 12.963 1.00 53.69 97 GLN A C 1
ATOM 761 O O . GLN A 1 97 ? 2.486 7.296 12.276 1.00 53.69 97 GLN A O 1
ATOM 766 N N . SER A 1 98 ? 4.601 7.750 12.908 1.00 58.56 98 SER A N 1
ATOM 767 C CA . SER A 1 98 ? 4.952 8.564 11.746 1.00 58.56 98 SER A CA 1
ATOM 768 C C . SER A 1 98 ? 4.791 7.691 10.509 1.00 58.56 98 SER A C 1
ATOM 770 O O . SER A 1 98 ? 5.415 6.636 10.473 1.00 58.56 98 SER A O 1
ATOM 772 N N . VAL A 1 99 ? 3.967 8.109 9.543 1.00 61.81 99 VAL A N 1
ATOM 773 C CA . VAL A 1 99 ? 3.775 7.397 8.269 1.00 61.81 99 VAL A CA 1
ATOM 774 C C . VAL A 1 99 ? 5.151 7.147 7.645 1.00 61.81 99 VAL A C 1
ATOM 776 O O . VAL A 1 99 ? 5.777 8.124 7.225 1.00 61.81 99 VAL A O 1
ATOM 779 N N . PRO A 1 100 ? 5.648 5.896 7.623 1.00 66.12 100 PRO A N 1
ATOM 780 C CA . PRO A 1 100 ? 6.869 5.590 6.908 1.00 66.12 100 PRO A CA 1
ATOM 781 C C . PRO A 1 100 ? 6.630 5.830 5.418 1.00 66.12 100 PRO A C 1
ATOM 783 O O . PRO A 1 100 ? 5.682 5.306 4.829 1.00 66.12 100 PRO A O 1
ATOM 786 N N . GLU A 1 101 ? 7.494 6.650 4.836 1.00 71.94 101 GLU A N 1
ATOM 787 C CA . GLU A 1 101 ? 7.570 6.894 3.404 1.00 71.94 101 GLU A CA 1
ATOM 788 C C . GLU A 1 101 ? 8.990 6.553 2.971 1.00 71.94 101 GLU A C 1
ATOM 790 O O . GLU A 1 101 ? 9.961 6.998 3.591 1.00 71.94 101 GLU A O 1
ATOM 795 N N . TRP A 1 102 ? 9.116 5.728 1.941 1.00 75.62 102 TRP A N 1
ATOM 796 C CA . TRP A 1 102 ? 10.404 5.421 1.341 1.00 75.62 102 TRP A CA 1
ATOM 797 C C . TRP A 1 102 ? 10.274 5.414 -0.177 1.00 75.62 102 TRP A C 1
ATOM 799 O O . TRP A 1 102 ? 9.230 5.060 -0.726 1.00 75.62 102 TRP A O 1
ATOM 809 N N . SER A 1 103 ? 11.341 5.833 -0.852 1.00 74.25 103 SER A N 1
ATOM 810 C CA . SER A 1 103 ? 11.442 5.794 -2.305 1.00 74.25 103 SER A CA 1
ATOM 811 C C . SER A 1 103 ? 12.618 4.925 -2.724 1.00 74.25 103 SER A C 1
ATOM 813 O O . SER A 1 103 ? 13.666 4.890 -2.073 1.00 74.25 103 SER A O 1
ATOM 815 N N . HIS A 1 104 ? 12.443 4.215 -3.831 1.00 74.62 104 HIS A N 1
ATOM 816 C CA . HIS A 1 104 ? 13.526 3.515 -4.499 1.00 74.62 104 HIS A CA 1
ATOM 817 C C . HIS A 1 104 ? 13.722 4.120 -5.885 1.00 74.62 104 HIS A C 1
ATOM 819 O O . HIS A 1 104 ? 12.897 3.920 -6.768 1.00 74.62 104 HIS A O 1
ATOM 825 N N . GLU A 1 105 ? 14.806 4.877 -6.073 1.00 64.38 105 GLU A N 1
ATOM 826 C CA . GLU A 1 105 ? 14.990 5.739 -7.253 1.00 64.38 105 GLU A CA 1
ATOM 827 C C . GLU A 1 105 ? 15.376 4.986 -8.538 1.00 64.38 105 GLU A C 1
ATOM 829 O O . GLU A 1 105 ? 15.276 5.561 -9.620 1.00 64.38 105 GLU A O 1
ATOM 834 N N . ARG A 1 106 ? 15.869 3.736 -8.455 1.00 64.88 106 ARG A N 1
ATOM 835 C CA . ARG A 1 106 ? 16.330 2.971 -9.631 1.00 64.88 106 ARG A CA 1
ATOM 836 C C . ARG A 1 106 ? 16.174 1.465 -9.447 1.00 64.88 106 ARG A C 1
ATOM 838 O O . ARG A 1 106 ? 17.095 0.794 -8.996 1.00 64.88 106 ARG A O 1
ATOM 845 N N . VAL A 1 107 ? 15.055 0.923 -9.911 1.00 64.06 107 VAL A N 1
ATOM 846 C CA . VAL A 1 107 ? 14.733 -0.514 -9.801 1.00 64.06 107 VAL A CA 1
ATOM 847 C C . VAL A 1 107 ? 15.606 -1.399 -10.727 1.00 64.06 107 VAL A C 1
ATOM 849 O O . VAL A 1 107 ? 15.588 -2.624 -10.654 1.00 64.06 107 VAL A O 1
ATOM 852 N N . GLY A 1 108 ? 16.435 -0.798 -11.593 1.00 61.41 108 GLY A N 1
ATOM 853 C CA . GLY A 1 108 ? 17.432 -1.494 -12.428 1.00 61.41 108 GLY A CA 1
ATOM 854 C C . GLY A 1 108 ? 16.857 -2.259 -13.629 1.00 61.41 108 GLY A C 1
ATOM 855 O O . GLY A 1 108 ? 17.616 -2.675 -14.510 1.00 61.41 108 GLY A O 1
ATOM 856 N N . ILE A 1 109 ? 15.532 -2.381 -13.688 1.00 65.19 109 ILE A N 1
ATOM 857 C CA . ILE A 1 109 ? 14.741 -2.924 -14.790 1.00 65.19 109 ILE A CA 1
ATOM 858 C C . ILE A 1 109 ? 13.702 -1.898 -15.240 1.00 65.19 109 ILE A C 1
ATOM 860 O O . ILE A 1 109 ? 13.314 -1.014 -14.478 1.00 65.19 109 ILE A O 1
ATOM 864 N N . LEU A 1 110 ? 13.261 -2.030 -16.485 1.00 70.06 110 LEU A N 1
ATOM 865 C CA . LEU A 1 110 ? 12.139 -1.273 -17.014 1.00 70.06 110 LEU A CA 1
ATOM 866 C C . LEU A 1 110 ? 10.847 -1.960 -16.557 1.00 70.06 110 LEU A C 1
ATOM 868 O O . LEU A 1 110 ? 10.502 -3.021 -17.077 1.00 70.06 110 LEU A O 1
ATOM 872 N N . VAL A 1 111 ? 10.189 -1.402 -15.538 1.00 75.00 111 VAL A N 1
ATOM 873 C CA . VA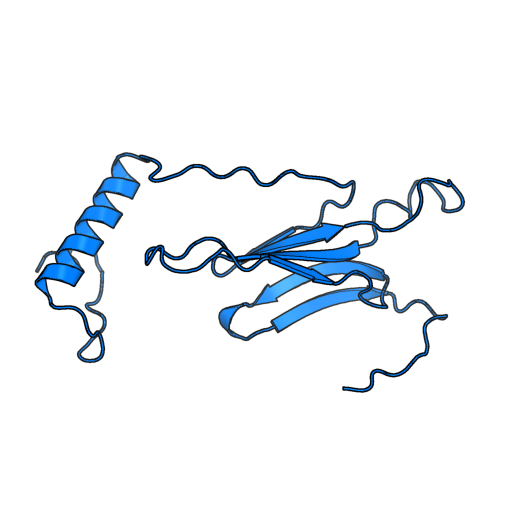L A 1 111 ? 8.992 -1.991 -14.920 1.00 75.00 111 VAL A CA 1
ATOM 874 C C . VAL A 1 111 ? 7.744 -1.547 -15.682 1.00 75.00 111 VAL A C 1
ATOM 876 O O . VAL A 1 111 ? 7.467 -0.353 -15.771 1.00 75.00 111 VAL A O 1
ATOM 879 N N . HIS A 1 112 ? 6.995 -2.512 -16.209 1.00 77.88 112 HIS A N 1
ATOM 880 C CA . HIS A 1 112 ? 5.692 -2.311 -16.846 1.00 77.88 112 HIS A CA 1
ATOM 881 C C . HIS A 1 112 ? 4.540 -2.356 -15.860 1.00 77.88 112 HIS A C 1
ATOM 883 O O . HIS A 1 112 ? 3.537 -1.691 -16.083 1.00 77.88 112 HIS A O 1
ATOM 889 N N . ASP A 1 113 ? 4.680 -3.159 -14.809 1.00 81.44 113 ASP A N 1
ATOM 890 C CA . ASP A 1 113 ? 3.677 -3.324 -13.768 1.00 81.44 113 ASP A CA 1
ATOM 891 C C . ASP A 1 113 ? 4.338 -3.847 -12.488 1.00 81.44 113 ASP A C 1
ATOM 893 O O . ASP A 1 113 ? 5.424 -4.436 -12.531 1.00 81.44 113 ASP A O 1
ATOM 897 N N . PHE A 1 114 ? 3.705 -3.634 -11.343 1.00 86.56 114 PHE A N 1
ATOM 898 C CA . PHE A 1 114 ? 4.165 -4.174 -10.074 1.00 86.56 114 PHE A CA 1
ATOM 899 C C . PHE A 1 114 ? 2.990 -4.462 -9.144 1.00 86.56 114 PHE A C 1
ATOM 901 O O . PHE A 1 114 ? 1.943 -3.833 -9.215 1.00 86.56 114 PHE A O 1
ATOM 908 N N . THR A 1 115 ? 3.193 -5.389 -8.217 1.00 90.62 115 THR A N 1
ATOM 909 C CA . THR A 1 115 ? 2.267 -5.627 -7.105 1.00 90.62 115 THR A CA 1
ATOM 910 C C . THR A 1 115 ? 3.058 -5.791 -5.813 1.00 90.62 115 THR A C 1
ATOM 912 O O . THR A 1 115 ? 4.265 -6.059 -5.836 1.00 90.62 115 THR A O 1
ATOM 915 N N . ILE A 1 116 ? 2.396 -5.587 -4.679 1.00 90.00 116 ILE A N 1
ATOM 916 C CA . ILE A 1 116 ? 2.997 -5.654 -3.348 1.00 90.00 116 ILE A CA 1
ATOM 917 C C . ILE A 1 116 ? 2.193 -6.617 -2.474 1.00 90.00 116 ILE A C 1
ATOM 919 O O . ILE A 1 116 ? 0.968 -6.655 -2.546 1.00 90.00 116 ILE A O 1
ATOM 923 N N . ALA A 1 117 ? 2.887 -7.351 -1.611 1.00 89.31 117 ALA A N 1
ATOM 924 C CA . ALA A 1 117 ? 2.292 -8.116 -0.520 1.00 89.31 117 ALA A CA 1
ATOM 925 C C . ALA A 1 117 ? 2.997 -7.695 0.779 1.00 89.31 117 ALA A C 1
ATOM 927 O O . ALA A 1 117 ? 4.011 -8.294 1.150 1.00 89.31 117 ALA A O 1
ATOM 928 N N . PRO A 1 118 ? 2.538 -6.611 1.437 1.00 86.69 118 PRO A N 1
ATOM 929 C CA . PRO A 1 118 ? 3.223 -6.047 2.599 1.00 86.69 118 PRO A CA 1
ATOM 930 C C . PRO A 1 118 ? 3.318 -7.020 3.774 1.00 86.69 118 PRO A C 1
ATOM 932 O O . PRO A 1 118 ? 4.296 -6.990 4.512 1.00 86.69 118 PRO A O 1
ATOM 935 N N . GLU A 1 119 ? 2.323 -7.891 3.936 1.00 83.62 119 GLU A N 1
ATOM 936 C CA . GLU A 1 119 ? 2.310 -8.945 4.950 1.00 83.62 119 GLU A CA 1
ATOM 937 C C . GLU A 1 119 ? 3.436 -9.978 4.780 1.00 83.62 119 GLU A C 1
ATOM 939 O O . GLU A 1 119 ? 3.879 -10.551 5.773 1.00 83.62 119 GLU A O 1
ATOM 944 N N . GLU A 1 120 ? 3.937 -10.155 3.555 1.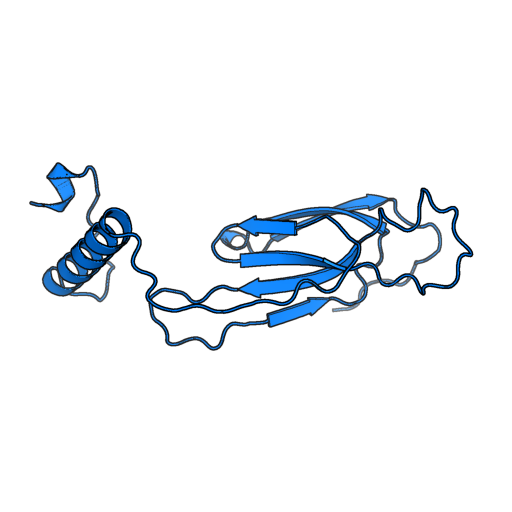00 88.75 120 GLU A N 1
ATOM 945 C CA . GLU A 1 120 ? 5.044 -11.060 3.221 1.00 88.75 120 GLU A CA 1
ATOM 946 C C . GLU A 1 120 ? 6.376 -10.319 2.998 1.00 88.75 120 GLU A C 1
ATOM 948 O O . GLU A 1 120 ? 7.356 -10.936 2.582 1.00 88.75 120 GLU A O 1
ATOM 953 N N . ASP A 1 121 ? 6.417 -8.998 3.227 1.00 84.88 121 ASP A N 1
ATOM 954 C CA . ASP A 1 121 ? 7.560 -8.127 2.902 1.00 84.88 121 ASP A CA 1
ATOM 955 C C . ASP A 1 121 ? 8.034 -8.287 1.438 1.00 84.88 121 ASP A C 1
ATOM 957 O O . ASP A 1 121 ? 9.227 -8.378 1.137 1.00 84.88 121 ASP A O 1
ATOM 961 N N . LEU A 1 122 ? 7.077 -8.376 0.501 1.00 87.06 122 LEU A N 1
ATOM 962 C CA . LEU A 1 122 ? 7.338 -8.697 -0.904 1.00 87.06 122 LEU A CA 1
ATOM 963 C C . LEU A 1 122 ? 6.877 -7.590 -1.862 1.00 87.06 122 LEU A C 1
ATOM 965 O O . LEU A 1 122 ? 5.757 -7.083 -1.780 1.00 87.06 122 LEU A O 1
ATOM 969 N N . VAL A 1 123 ? 7.723 -7.301 -2.855 1.00 87.19 123 VAL A N 1
ATOM 970 C CA . VAL A 1 123 ? 7.375 -6.522 -4.051 1.00 87.19 123 VAL A CA 1
ATOM 971 C C . VAL A 1 123 ? 7.691 -7.355 -5.287 1.00 87.19 123 VAL A C 1
ATOM 973 O O . VAL A 1 123 ? 8.805 -7.858 -5.444 1.00 87.19 123 VAL A O 1
ATOM 976 N N . VAL A 1 124 ? 6.711 -7.493 -6.177 1.00 88.88 124 VAL A N 1
ATOM 977 C CA . VAL A 1 124 ? 6.844 -8.211 -7.446 1.00 88.88 124 VAL A CA 1
ATOM 978 C C . VAL A 1 124 ? 6.849 -7.204 -8.579 1.00 88.88 124 VAL A C 1
ATOM 980 O O . VAL A 1 124 ? 5.974 -6.350 -8.668 1.00 88.88 124 VAL A O 1
ATOM 983 N N . LEU A 1 125 ? 7.836 -7.329 -9.459 1.00 86.50 125 LEU A N 1
ATOM 984 C CA . LEU A 1 125 ? 8.054 -6.418 -10.572 1.00 86.50 125 LEU A CA 1
ATOM 985 C C . LEU A 1 125 ? 7.928 -7.188 -11.881 1.00 86.50 125 LEU A C 1
ATOM 987 O O . LEU A 1 125 ? 8.596 -8.205 -12.078 1.00 86.50 125 LEU A O 1
ATOM 991 N N . VAL A 1 126 ? 7.104 -6.681 -12.788 1.00 84.94 126 VAL A N 1
ATOM 992 C CA . VAL A 1 126 ? 6.936 -7.211 -14.138 1.00 84.94 126 VAL A CA 1
ATOM 993 C C . VAL A 1 126 ? 7.586 -6.231 -15.097 1.00 84.94 126 VAL A C 1
ATOM 995 O O . VAL A 1 126 ? 7.237 -5.055 -15.136 1.00 84.94 126 VAL A O 1
ATOM 998 N N . GLY A 1 127 ? 8.563 -6.695 -15.866 1.00 78.81 127 GLY A N 1
ATOM 999 C CA . GLY A 1 127 ? 9.340 -5.806 -16.713 1.00 78.81 127 GLY A CA 1
ATOM 1000 C C . GLY A 1 127 ? 10.232 -6.529 -17.703 1.00 78.81 127 GLY A C 1
ATOM 1001 O O . GLY A 1 127 ? 10.422 -7.746 -17.635 1.00 78.81 127 GLY A O 1
ATOM 1002 N N . HIS A 1 128 ? 10.821 -5.750 -18.603 1.00 69.88 128 HIS A N 1
ATOM 1003 C CA . HIS A 1 128 ? 11.876 -6.228 -19.483 1.00 69.88 128 HIS A CA 1
ATOM 1004 C C . HIS A 1 128 ? 13.249 -5.925 -18.887 1.00 69.88 128 HIS A C 1
ATOM 1006 O O . HIS A 1 128 ? 13.527 -4.842 -18.361 1.00 69.88 128 HIS A O 1
ATOM 1012 N N . ARG A 1 129 ? 14.148 -6.905 -18.995 1.00 61.53 129 ARG A N 1
ATOM 1013 C CA . ARG A 1 129 ? 15.558 -6.699 -18.685 1.00 61.53 129 ARG A CA 1
ATOM 1014 C C . ARG A 1 129 ? 16.153 -5.807 -19.769 1.00 61.53 129 ARG A C 1
ATOM 1016 O O . ARG A 1 129 ? 16.241 -6.216 -20.921 1.00 61.53 129 ARG A O 1
ATOM 1023 N N . HIS A 1 130 ? 16.599 -4.617 -19.395 1.00 55.72 130 HIS A N 1
ATOM 1024 C CA . HIS A 1 130 ? 17.375 -3.781 -20.298 1.00 55.72 130 HIS A CA 1
ATOM 1025 C C . HIS A 1 130 ? 18.787 -4.380 -20.438 1.00 55.72 130 HIS A C 1
ATOM 1027 O O . HIS A 1 130 ? 19.535 -4.460 -19.458 1.00 55.72 130 HIS A O 1
ATOM 1033 N N . GLU A 1 131 ? 19.170 -4.831 -21.636 1.00 48.62 131 GLU A N 1
ATOM 1034 C CA . GLU A 1 131 ? 20.536 -5.283 -21.941 1.00 48.62 131 GLU A CA 1
ATOM 1035 C C . GLU A 1 131 ? 21.494 -4.077 -21.929 1.00 48.62 131 GLU A C 1
ATOM 1037 O O . GLU A 1 131 ? 21.823 -3.479 -22.944 1.00 48.62 131 GLU A O 1
ATOM 1042 N N . GLY A 1 132 ? 21.904 -3.665 -20.730 1.00 50.16 132 GLY A N 1
ATOM 1043 C CA . GLY A 1 132 ? 22.856 -2.571 -20.517 1.00 50.16 132 GLY A CA 1
ATOM 1044 C C . GLY A 1 132 ? 23.198 -2.307 -19.048 1.00 50.16 132 GLY A C 1
ATOM 1045 O O . GLY A 1 132 ? 24.233 -1.715 -18.754 1.00 50.16 132 GLY A O 1
ATOM 1046 N N . SER A 1 133 ? 22.388 -2.794 -18.104 1.00 43.53 133 SER A N 1
ATOM 1047 C CA . SER A 1 133 ? 22.608 -2.642 -16.661 1.00 43.53 133 SER A CA 1
ATOM 1048 C C . SER A 1 133 ? 23.087 -3.951 -16.025 1.00 43.53 133 SER A C 1
ATOM 1050 O O . SER A 1 133 ? 22.401 -4.580 -15.226 1.00 43.53 133 SER A O 1
ATOM 1052 N N . VAL A 1 134 ? 24.311 -4.375 -16.348 1.00 45.84 134 VAL A N 1
ATOM 1053 C CA . VAL A 1 134 ? 25.045 -5.294 -15.465 1.00 45.84 134 VAL A CA 1
ATOM 1054 C C . VAL A 1 134 ? 25.855 -4.453 -14.487 1.00 45.84 134 VAL A C 1
ATOM 1056 O O . VAL A 1 134 ? 26.962 -4.028 -14.807 1.00 45.84 134 VAL A O 1
ATOM 1059 N N . ARG A 1 135 ? 25.334 -4.252 -13.274 1.00 38.53 135 ARG A N 1
ATOM 1060 C CA . ARG A 1 135 ? 26.168 -4.224 -12.066 1.00 38.53 135 ARG A CA 1
ATOM 1061 C C . ARG A 1 135 ? 25.450 -4.979 -10.956 1.00 38.53 135 ARG A C 1
ATOM 1063 O O . ARG A 1 135 ? 24.331 -4.646 -10.592 1.00 38.53 135 ARG A O 1
ATOM 1070 N N . MET A 1 136 ? 26.118 -6.040 -10.511 1.00 36.44 136 MET A N 1
ATOM 1071 C CA . MET A 1 136 ? 25.753 -6.893 -9.386 1.00 36.44 136 MET A CA 1
ATOM 1072 C C . MET A 1 136 ? 25.366 -6.073 -8.158 1.00 36.44 136 MET A C 1
ATOM 1074 O O . MET A 1 136 ? 26.064 -5.130 -7.790 1.00 36.44 136 MET A O 1
ATOM 1078 N N . PHE A 1 137 ? 24.298 -6.517 -7.505 1.00 35.09 137 PHE A N 1
ATOM 1079 C CA . PHE A 1 137 ? 23.983 -6.189 -6.125 1.00 35.09 137 PHE A CA 1
ATOM 1080 C C . PHE A 1 137 ? 25.124 -6.654 -5.207 1.00 35.09 137 PHE A C 1
ATOM 1082 O O . PHE A 1 137 ? 25.577 -7.795 -5.309 1.00 35.09 137 PHE A O 1
ATOM 1089 N N . SER A 1 138 ? 25.558 -5.790 -4.294 1.00 29.92 138 SER A N 1
ATOM 1090 C CA . SER A 1 138 ? 26.217 -6.193 -3.051 1.00 29.92 138 SER A CA 1
ATOM 1091 C C . SER A 1 138 ? 25.407 -5.614 -1.899 1.00 29.92 138 SER A C 1
ATOM 1093 O O . SER A 1 138 ? 25.133 -4.412 -1.909 1.00 29.92 138 SER A O 1
ATOM 1095 N N . VAL A 1 139 ? 25.004 -6.496 -0.981 1.00 35.47 139 VAL A N 1
ATOM 1096 C CA . VAL A 1 139 ? 24.339 -6.182 0.295 1.00 35.47 139 VAL A CA 1
ATOM 1097 C C . VAL A 1 139 ? 25.254 -5.335 1.172 1.00 35.47 139 VAL A C 1
ATOM 1099 O O . VAL A 1 139 ? 26.474 -5.621 1.168 1.00 35.47 139 VAL A O 1
#

Foldseek 3Di:
DVCVVVVHDDPDDPDPDDPVVVVVVVVVVVVCVVVVDDPDDDDDDDDALEPEWEDDPQKIKDFHQPDPPPPPDPPVPRRQFRQKMKMWRHDDPVNPDDTDIDMDRGPQFGFRYWYDDVVVVDIGTDGDHDPPDDDDDDD

Secondary structure (DSSP, 8-state):
-HHHHTTPPP--TT-SS-HHHHHHHHHHHHHHHHH---S---------S---EEEETTEEEEEE----SS--S-TTTGGG-B-EEEEEEPPPTT--S---EEEES--SSEEEEEEEEGGGTEEEEEEE--TT-------

Radius of gyration: 21.01 Å; chains: 1; bounding box: 51×30×57 Å

Sequence (139 aa):
MELFATGQVDGGLESPLSTADRLAQLREIDRGWRTLEWKSHKNYPWNGDCPNYELAGGVFARGRSTLPDTGQFDIDDVHHFTAAIDVIVFPSRDGTQSVPEWSHERVGILVHDFTIAPEEDLVVLVGHRHEGSVRMFSV